Protein AF-W1YMH9-F1 (afdb_monomer_lite)

Structure (mmCIF, N/CA/C/O backbone):
data_AF-W1YMH9-F1
#
_entry.id   AF-W1YMH9-F1
#
loop_
_atom_site.group_PDB
_atom_site.id
_atom_site.type_symbol
_atom_site.label_atom_id
_atom_site.label_alt_id
_atom_site.label_comp_id
_atom_site.label_asym_id
_atom_site.label_entity_id
_atom_site.label_seq_id
_ato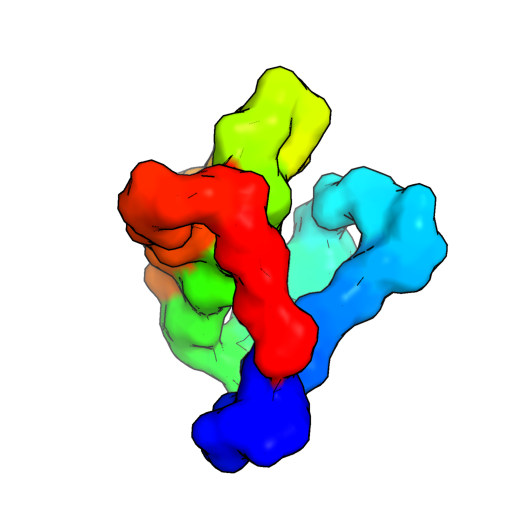m_site.pdbx_PDB_ins_code
_atom_site.Cartn_x
_atom_site.Cartn_y
_atom_site.Cartn_z
_atom_site.occupancy
_atom_site.B_iso_or_equiv
_atom_site.auth_seq_id
_atom_site.auth_comp_id
_atom_site.auth_asym_id
_atom_site.auth_atom_id
_atom_site.pdbx_PDB_model_num
ATOM 1 N N . ALA A 1 1 ? 1.411 -0.623 -15.299 1.00 57.72 1 ALA A N 1
ATOM 2 C CA . ALA A 1 1 ? 0.546 -1.751 -14.872 1.00 57.72 1 ALA A CA 1
ATOM 3 C C . ALA A 1 1 ? -0.809 -1.836 -15.604 1.00 57.72 1 ALA A C 1
ATOM 5 O O . ALA A 1 1 ? -1.153 -2.916 -16.080 1.00 57.72 1 ALA A O 1
ATOM 6 N N . HIS A 1 2 ? -1.582 -0.746 -15.747 1.00 58.84 2 HIS A N 1
ATOM 7 C CA . HIS A 1 2 ? -2.879 -0.773 -16.462 1.00 58.84 2 HIS A CA 1
ATOM 8 C C . HIS A 1 2 ? -2.742 -1.185 -17.939 1.00 58.84 2 HIS A C 1
ATOM 10 O O . HIS A 1 2 ? -3.495 -2.025 -18.429 1.00 58.84 2 HIS A O 1
ATOM 16 N N . ASN A 1 3 ? -1.694 -0.708 -18.615 1.00 54.00 3 ASN A N 1
ATOM 17 C CA . ASN A 1 3 ? -1.395 -1.054 -20.010 1.00 54.00 3 ASN A CA 1
ATOM 18 C C . ASN A 1 3 ? -0.967 -2.520 -20.222 1.00 54.00 3 ASN A C 1
ATOM 20 O O . ASN A 1 3 ? -0.879 -2.975 -21.358 1.00 54.00 3 ASN A O 1
ATOM 24 N N . HIS A 1 4 ? -0.740 -3.265 -19.137 1.00 59.81 4 HIS A N 1
ATOM 25 C CA . HIS A 1 4 ? -0.341 -4.672 -19.142 1.00 59.81 4 HIS A CA 1
ATOM 26 C C . HIS A 1 4 ? -1.481 -5.614 -18.697 1.00 59.81 4 HIS A C 1
ATOM 28 O O . HIS A 1 4 ? -1.238 -6.776 -18.381 1.00 59.81 4 HIS A O 1
ATOM 34 N N . GLY A 1 5 ? -2.732 -5.130 -18.672 1.00 64.38 5 GLY A N 1
ATOM 35 C CA . GLY A 1 5 ? -3.918 -5.940 -18.360 1.00 64.38 5 GLY A CA 1
ATOM 36 C C . GLY A 1 5 ? -4.296 -5.999 -16.876 1.00 64.38 5 GLY A C 1
ATOM 37 O O . GLY A 1 5 ? -5.232 -6.711 -16.521 1.00 64.38 5 GLY A O 1
ATOM 38 N N . VAL A 1 6 ? -3.615 -5.241 -16.008 1.00 71.44 6 VAL A N 1
ATOM 39 C CA . VAL A 1 6 ? -3.973 -5.120 -14.585 1.00 71.44 6 VAL A CA 1
ATOM 40 C C . VAL A 1 6 ? -4.936 -3.947 -14.417 1.00 71.44 6 VAL A C 1
ATOM 42 O O . VAL A 1 6 ? -4.529 -2.790 -14.402 1.00 71.44 6 VAL A O 1
ATOM 45 N N . THR A 1 7 ? -6.232 -4.225 -14.318 1.00 79.19 7 THR A N 1
ATOM 46 C CA . THR A 1 7 ? -7.277 -3.185 -14.286 1.00 79.19 7 THR A CA 1
ATOM 47 C C . THR A 1 7 ? -7.596 -2.676 -12.880 1.00 79.19 7 THR A C 1
ATOM 49 O O . THR A 1 7 ? -8.268 -1.663 -12.725 1.00 79.19 7 THR A O 1
ATOM 52 N N . ASN A 1 8 ? -7.120 -3.362 -11.842 1.00 79.69 8 ASN A N 1
ATOM 53 C CA . ASN A 1 8 ? -7.341 -3.048 -10.430 1.00 79.69 8 ASN A CA 1
ATOM 54 C C . ASN A 1 8 ? -6.147 -2.300 -9.812 1.00 79.69 8 ASN A C 1
ATOM 56 O O . ASN A 1 8 ? -5.674 -2.653 -8.734 1.00 79.69 8 ASN A O 1
ATOM 60 N N . VAL A 1 9 ? -5.643 -1.280 -10.510 1.00 80.94 9 VAL A N 1
ATOM 61 C CA . VAL A 1 9 ? -4.491 -0.479 -10.069 1.00 80.94 9 VAL A CA 1
ATOM 62 C C . VAL A 1 9 ? -4.954 0.912 -9.670 1.00 80.94 9 VAL A C 1
ATOM 64 O O . VAL A 1 9 ? -5.662 1.581 -10.420 1.00 80.94 9 VAL A O 1
ATOM 67 N N . VAL A 1 10 ? -4.511 1.361 -8.501 1.00 81.75 10 VAL A N 1
ATOM 68 C CA . VAL A 1 10 ? -4.715 2.724 -8.010 1.00 81.75 10 VAL A CA 1
ATOM 69 C C . VAL A 1 10 ? -3.384 3.287 -7.520 1.00 81.75 10 VAL A C 1
ATOM 71 O O . VAL A 1 10 ? -2.542 2.542 -7.024 1.00 81.75 10 VAL A O 1
ATOM 74 N N . ALA A 1 11 ? -3.199 4.598 -7.647 1.00 80.06 11 ALA A N 1
ATOM 75 C CA . ALA A 1 11 ? -2.011 5.301 -7.173 1.00 80.06 11 ALA A CA 1
ATOM 76 C C . ALA A 1 11 ? -2.419 6.469 -6.271 1.00 80.06 11 ALA A C 1
ATOM 78 O O . ALA A 1 11 ? -3.443 7.115 -6.511 1.00 80.06 11 ALA A O 1
ATOM 79 N N . SER A 1 12 ? -1.623 6.759 -5.237 1.00 72.19 12 SER A N 1
ATOM 80 C CA . SER A 1 12 ? -1.785 8.001 -4.482 1.00 72.19 12 SER A CA 1
ATOM 81 C C . SER A 1 12 ? -1.251 9.171 -5.311 1.00 72.19 12 SER A C 1
ATOM 83 O O . SER A 1 12 ? -0.185 9.087 -5.917 1.00 72.19 12 SER A O 1
ATOM 85 N N . LEU A 1 13 ? -1.991 10.280 -5.352 1.00 77.81 13 LEU A N 1
ATOM 86 C CA . LEU A 1 13 ? -1.656 11.462 -6.152 1.00 77.81 13 LEU A CA 1
ATOM 87 C C . LEU A 1 13 ? -0.521 12.276 -5.496 1.00 77.81 13 LEU A C 1
ATOM 89 O O . LEU A 1 13 ? -0.740 13.376 -4.998 1.00 77.81 13 LEU A O 1
ATOM 93 N N . GLY A 1 14 ? 0.687 11.713 -5.434 1.00 69.06 14 GLY A N 1
ATOM 94 C CA . GLY A 1 14 ? 1.877 12.384 -4.893 1.00 69.06 14 GLY A CA 1
ATOM 95 C C . GLY A 1 14 ? 1.896 12.551 -3.368 1.00 69.06 14 GLY A C 1
ATOM 96 O O . GLY A 1 14 ? 2.700 13.316 -2.843 1.00 69.06 14 GLY A O 1
ATOM 97 N N . THR A 1 15 ? 1.026 11.848 -2.640 1.00 70.06 15 THR A N 1
ATOM 98 C CA . THR A 1 15 ? 0.961 11.890 -1.172 1.00 70.06 15 THR A CA 1
ATOM 99 C C . THR A 1 15 ? 1.356 10.555 -0.553 1.00 70.06 15 THR A C 1
ATOM 101 O O . THR A 1 15 ? 1.182 9.491 -1.155 1.00 70.06 15 THR A O 1
ATOM 104 N N . ALA A 1 16 ? 1.831 10.601 0.694 1.00 74.75 16 ALA A N 1
ATOM 105 C CA . ALA A 1 16 ? 2.041 9.398 1.489 1.00 74.75 16 ALA A CA 1
ATOM 106 C C . ALA A 1 16 ? 0.723 8.626 1.678 1.00 74.75 16 ALA A C 1
ATOM 108 O O . ALA A 1 16 ? -0.362 9.210 1.749 1.00 74.75 16 ALA A O 1
ATOM 109 N N . TYR A 1 17 ? 0.828 7.303 1.766 1.00 79.69 17 TYR A N 1
ATOM 110 C CA . TYR A 1 17 ? -0.296 6.430 2.078 1.00 79.69 17 TYR A CA 1
ATOM 111 C C . TYR A 1 17 ? -0.825 6.690 3.499 1.00 79.69 17 TYR A C 1
ATOM 113 O O . TYR A 1 17 ? -0.040 6.912 4.422 1.00 79.69 17 TYR A O 1
ATOM 121 N N . THR A 1 18 ? -2.149 6.664 3.683 1.00 82.81 18 THR A N 1
ATOM 122 C CA . THR A 1 18 ? -2.826 6.954 4.960 1.00 82.81 18 THR A CA 1
ATOM 123 C C . THR A 1 18 ? -3.760 5.805 5.348 1.00 82.81 18 THR A C 1
ATOM 125 O O . THR A 1 18 ? -4.111 4.964 4.519 1.00 82.81 18 THR A O 1
ATOM 128 N N . ARG A 1 19 ? -4.207 5.771 6.613 1.00 80.94 19 ARG A N 1
ATOM 129 C CA . ARG A 1 19 ? -5.205 4.777 7.061 1.00 80.94 19 ARG A CA 1
ATOM 130 C C . ARG A 1 19 ? -6.531 4.912 6.325 1.00 80.94 19 ARG A C 1
ATOM 132 O O . ARG A 1 19 ? -7.156 3.897 6.047 1.00 80.94 19 ARG A O 1
ATOM 139 N N . ASP A 1 20 ? -6.930 6.135 5.984 1.00 84.50 20 ASP A N 1
ATOM 140 C CA . ASP A 1 20 ? -8.182 6.383 5.267 1.00 84.50 20 ASP A CA 1
ATOM 141 C C . ASP A 1 20 ? -8.159 5.745 3.875 1.00 84.50 20 ASP A C 1
ATOM 143 O O . ASP A 1 20 ? -9.139 5.117 3.474 1.00 84.50 20 ASP A O 1
ATOM 147 N N . HIS A 1 21 ? -7.017 5.808 3.175 1.00 84.00 21 HIS A N 1
ATOM 148 C CA . HIS A 1 21 ? -6.831 5.068 1.924 1.00 84.00 21 HIS A CA 1
ATOM 149 C C . HIS A 1 21 ? -6.989 3.560 2.146 1.00 84.00 21 HIS A C 1
ATOM 151 O O . HIS A 1 21 ? -7.717 2.907 1.402 1.00 84.00 21 HIS A O 1
ATOM 157 N N . GLY A 1 22 ? -6.379 3.019 3.205 1.00 81.38 22 GLY A N 1
ATOM 158 C CA . GLY A 1 22 ? -6.523 1.609 3.565 1.00 81.38 22 GLY A CA 1
ATOM 159 C C . GLY A 1 22 ? -7.964 1.197 3.826 1.00 81.38 22 GLY A C 1
ATOM 160 O O . GLY A 1 22 ? -8.422 0.211 3.261 1.00 81.38 22 GLY A O 1
ATOM 161 N N . HIS A 1 23 ? -8.713 1.981 4.599 1.00 83.06 23 HIS A N 1
ATOM 162 C CA . HIS A 1 23 ? -10.110 1.678 4.916 1.00 83.06 23 HIS A CA 1
ATOM 163 C C . HIS A 1 23 ? -11.017 1.686 3.681 1.00 83.06 23 HIS A C 1
ATOM 165 O O . HIS A 1 23 ? -11.942 0.881 3.582 1.00 83.06 23 HIS A O 1
ATOM 171 N N . ILE A 1 24 ? -10.752 2.579 2.722 1.00 85.69 24 ILE A N 1
ATOM 172 C CA . ILE A 1 24 ? -11.464 2.592 1.439 1.00 85.69 24 ILE A CA 1
ATOM 173 C C . ILE A 1 24 ? -11.144 1.317 0.654 1.00 85.69 24 ILE A C 1
ATOM 175 O O . ILE A 1 24 ? -12.065 0.647 0.191 1.00 85.69 24 ILE A O 1
ATOM 179 N N . LEU A 1 25 ? -9.865 0.952 0.542 1.00 84.12 25 LEU A N 1
ATOM 180 C CA . LEU A 1 25 ? -9.434 -0.226 -0.214 1.00 84.12 25 LEU A CA 1
ATOM 181 C C . LEU A 1 25 ? -9.947 -1.536 0.396 1.00 84.12 25 LEU A C 1
ATOM 183 O O . LEU A 1 25 ? -10.387 -2.411 -0.343 1.00 84.12 25 LEU A O 1
ATOM 187 N N . MET A 1 26 ? -10.002 -1.630 1.727 1.00 80.19 26 MET A N 1
ATOM 188 C CA . MET A 1 26 ? -10.559 -2.782 2.451 1.00 80.19 26 MET A CA 1
ATOM 189 C C . MET A 1 26 ? -12.036 -3.042 2.150 1.00 80.19 26 MET A C 1
ATOM 191 O O . MET A 1 26 ? -12.522 -4.150 2.342 1.00 80.19 26 MET A O 1
ATOM 195 N N . ARG A 1 27 ? -12.778 -2.024 1.703 1.00 84.19 27 ARG A N 1
ATOM 196 C CA . ARG A 1 27 ? -14.181 -2.181 1.288 1.00 84.19 27 ARG A CA 1
ATOM 197 C C . ARG A 1 27 ? -14.327 -2.606 -0.171 1.00 84.19 27 ARG A C 1
ATOM 199 O O . ARG A 1 27 ? -15.441 -2.903 -0.588 1.00 84.19 27 ARG A O 1
ATOM 206 N N . GLN A 1 28 ? -13.253 -2.539 -0.954 1.00 84.62 28 GLN A N 1
ATOM 207 C CA . GLN A 1 28 ? -13.266 -2.737 -2.406 1.00 84.62 28 GLN A CA 1
ATOM 208 C C . GLN A 1 28 ? -12.543 -4.020 -2.841 1.00 84.62 28 GLN A C 1
ATOM 210 O O . GLN A 1 28 ? -12.799 -4.515 -3.934 1.00 84.62 28 GLN A O 1
ATOM 215 N N . ALA A 1 29 ? -11.651 -4.557 -2.010 1.00 83.62 29 ALA A N 1
ATOM 216 C CA . ALA A 1 29 ? -10.891 -5.778 -2.267 1.00 83.62 29 ALA A CA 1
ATOM 217 C C . ALA A 1 29 ? -10.643 -6.520 -0.950 1.00 83.62 29 ALA A C 1
ATOM 219 O O . ALA A 1 29 ? -10.734 -5.888 0.090 1.00 83.62 29 ALA A O 1
ATOM 220 N N . ASP A 1 30 ? -10.280 -7.807 -1.005 1.00 82.94 30 ASP A N 1
ATOM 221 C CA . ASP A 1 30 ? -9.867 -8.628 0.155 1.00 82.94 30 ASP A CA 1
ATOM 222 C C . ASP A 1 30 ? -8.333 -8.713 0.324 1.00 82.94 30 ASP A C 1
ATOM 224 O O . ASP A 1 30 ? -7.818 -9.154 1.355 1.00 82.94 30 ASP A O 1
ATOM 228 N N . GLU A 1 31 ? -7.593 -8.317 -0.716 1.00 84.38 31 GLU A N 1
ATOM 229 C CA . GLU A 1 31 ? -6.132 -8.341 -0.781 1.00 84.38 31 GLU A CA 1
ATOM 230 C C . GLU A 1 31 ? -5.619 -7.074 -1.476 1.00 84.38 31 GLU A C 1
ATOM 232 O O . GLU A 1 31 ? -6.143 -6.663 -2.512 1.00 84.38 31 GLU A O 1
ATOM 237 N N . ILE A 1 32 ? -4.574 -6.464 -0.914 1.00 84.38 32 ILE A N 1
ATOM 238 C CA . ILE A 1 32 ? -3.880 -5.304 -1.483 1.00 84.38 32 ILE A CA 1
ATOM 239 C C . ILE A 1 32 ? -2.427 -5.696 -1.709 1.00 84.38 32 ILE A C 1
ATOM 241 O O . ILE A 1 32 ? -1.742 -6.182 -0.804 1.00 84.38 32 ILE A O 1
ATOM 245 N N . VAL A 1 33 ? -1.946 -5.427 -2.919 1.00 84.81 33 VAL A N 1
ATOM 246 C CA . VAL A 1 33 ? -0.538 -5.571 -3.281 1.00 84.81 33 VAL A CA 1
ATOM 247 C C . VAL A 1 33 ? 0.059 -4.177 -3.428 1.00 84.81 33 VAL A C 1
ATOM 249 O O . VAL A 1 33 ? -0.344 -3.405 -4.292 1.00 84.81 33 VAL A O 1
ATOM 252 N N . LEU A 1 34 ? 1.017 -3.854 -2.565 1.00 82.00 34 LEU A N 1
ATOM 253 C CA . LEU A 1 34 ? 1.791 -2.624 -2.626 1.00 82.00 34 LEU A CA 1
ATOM 254 C C . LEU A 1 34 ? 2.960 -2.826 -3.594 1.00 82.00 34 LEU A C 1
ATOM 256 O O . LEU A 1 34 ? 3.861 -3.621 -3.320 1.00 82.00 34 LEU A O 1
ATOM 260 N N . ALA A 1 35 ? 2.936 -2.106 -4.711 1.00 78.56 35 ALA A N 1
ATOM 261 C CA . ALA A 1 35 ? 4.057 -1.982 -5.633 1.00 78.56 35 ALA A CA 1
ATOM 262 C C . ALA A 1 35 ? 4.662 -0.585 -5.444 1.00 78.56 35 ALA A C 1
ATOM 264 O O . ALA A 1 35 ? 4.048 0.407 -5.824 1.00 78.56 35 ALA A O 1
ATOM 265 N N . TYR A 1 36 ? 5.812 -0.519 -4.776 1.00 76.06 36 TYR A N 1
ATOM 266 C CA . TYR A 1 36 ? 6.582 0.710 -4.587 1.00 76.06 36 TYR A CA 1
ATOM 267 C C . TYR A 1 36 ? 7.938 0.569 -5.271 1.00 76.06 36 TYR A C 1
ATOM 269 O O . TYR A 1 36 ? 8.484 -0.537 -5.339 1.00 76.06 36 TYR A O 1
ATOM 277 N N . ASP A 1 37 ? 8.510 1.704 -5.666 1.00 69.81 37 ASP A N 1
ATOM 278 C CA . ASP A 1 37 ? 9.892 1.784 -6.112 1.00 69.81 37 ASP A CA 1
ATOM 279 C C . ASP A 1 37 ? 10.851 1.153 -5.095 1.00 69.81 37 ASP A C 1
ATOM 281 O O . ASP A 1 37 ? 10.786 1.383 -3.882 1.00 69.81 37 ASP A O 1
ATOM 285 N N . MET A 1 38 ? 11.810 0.376 -5.594 1.00 65.38 38 MET A N 1
ATOM 286 C CA . MET A 1 38 ? 12.853 -0.248 -4.769 1.00 65.38 38 MET A CA 1
ATOM 287 C C . MET A 1 38 ? 14.005 0.719 -4.456 1.00 65.38 38 MET A C 1
ATOM 289 O O . MET A 1 38 ? 15.152 0.304 -4.267 1.00 65.38 38 MET A O 1
ATOM 293 N N . ASP A 1 39 ? 13.722 2.016 -4.378 1.00 73.94 39 ASP A N 1
ATOM 294 C CA . ASP A 1 39 ? 14.678 3.018 -3.933 1.00 73.94 39 ASP A CA 1
ATOM 295 C C . ASP A 1 39 ? 14.638 3.177 -2.393 1.00 73.94 39 ASP A C 1
ATOM 297 O O . ASP A 1 39 ? 14.052 2.375 -1.652 1.00 73.94 39 ASP A O 1
ATOM 301 N N . GLY A 1 40 ? 15.376 4.146 -1.851 1.00 75.00 40 GLY A N 1
ATOM 302 C CA . GLY A 1 40 ? 15.360 4.406 -0.407 1.00 75.00 40 GLY A CA 1
ATOM 303 C C . GLY A 1 40 ? 14.003 4.912 0.099 1.00 75.00 40 GLY A C 1
ATOM 304 O O . GLY A 1 40 ? 13.612 4.589 1.222 1.00 75.00 40 GLY A O 1
ATOM 305 N N . ALA A 1 41 ? 13.280 5.679 -0.720 1.00 73.44 41 ALA A N 1
ATOM 306 C CA . ALA A 1 41 ? 12.034 6.335 -0.345 1.00 73.44 41 ALA A CA 1
ATOM 307 C C . ALA A 1 41 ? 10.836 5.376 -0.426 1.00 73.44 41 ALA A C 1
ATOM 309 O O . ALA A 1 41 ? 10.042 5.311 0.515 1.00 73.44 41 ALA A O 1
ATOM 310 N N . GLY A 1 42 ? 10.743 4.573 -1.486 1.00 75.19 42 GLY A N 1
ATOM 311 C CA . GLY A 1 42 ? 9.694 3.581 -1.690 1.00 75.19 42 GLY A CA 1
ATOM 312 C C . GLY A 1 42 ? 9.740 2.461 -0.653 1.00 75.19 42 GLY A C 1
ATOM 313 O O . GLY A 1 42 ? 8.698 2.076 -0.124 1.00 75.19 42 GLY A O 1
ATOM 314 N N . ARG A 1 43 ? 10.933 2.037 -0.210 1.00 78.38 43 ARG A N 1
ATOM 315 C CA . ARG A 1 43 ? 11.062 1.098 0.925 1.00 78.38 43 ARG A CA 1
ATOM 316 C C . ARG A 1 43 ? 10.531 1.668 2.239 1.00 78.38 43 ARG A C 1
ATOM 318 O O . ARG A 1 43 ? 9.857 0.954 2.982 1.00 78.38 43 ARG A O 1
ATOM 325 N N . GLN A 1 44 ? 10.791 2.943 2.529 1.00 81.62 44 GLN A N 1
ATOM 326 C CA . GLN A 1 44 ? 10.226 3.593 3.716 1.00 81.62 44 GLN A CA 1
ATOM 327 C C . GLN A 1 44 ? 8.708 3.767 3.601 1.00 81.62 44 GLN A C 1
ATOM 329 O O . GLN A 1 44 ? 7.994 3.573 4.585 1.00 81.62 44 GLN A O 1
ATOM 334 N N . ALA A 1 45 ? 8.206 4.110 2.412 1.00 79.44 45 ALA A N 1
ATOM 335 C CA . ALA A 1 45 ? 6.775 4.216 2.150 1.00 79.44 45 ALA A CA 1
ATOM 336 C C . ALA A 1 45 ? 6.068 2.863 2.331 1.00 79.44 45 ALA A C 1
ATOM 338 O O . ALA A 1 45 ? 5.054 2.800 3.027 1.00 79.44 45 ALA A O 1
ATOM 339 N N . ALA A 1 46 ? 6.649 1.782 1.802 1.00 79.88 46 ALA A N 1
ATOM 340 C CA . ALA A 1 46 ? 6.165 0.417 1.975 1.00 79.88 46 ALA A CA 1
ATOM 341 C C . ALA A 1 46 ? 6.114 0.015 3.453 1.00 79.88 46 ALA A C 1
ATOM 343 O O . ALA A 1 46 ? 5.087 -0.474 3.915 1.00 79.88 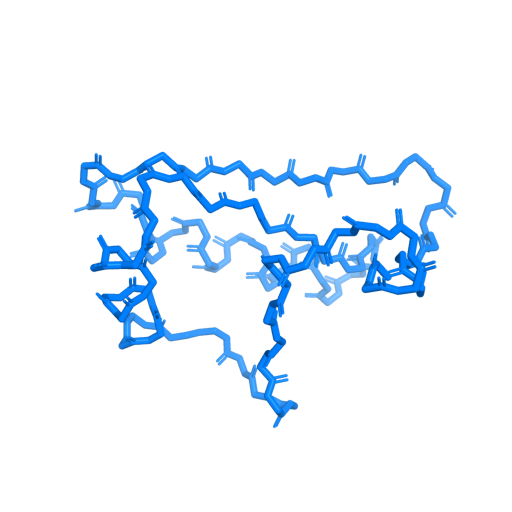46 ALA A O 1
ATOM 344 N N . ALA A 1 47 ? 7.184 0.271 4.213 1.00 82.50 47 ALA A N 1
ATOM 345 C CA . ALA A 1 47 ? 7.234 -0.039 5.640 1.00 82.50 47 ALA A CA 1
ATOM 346 C C . ALA A 1 47 ? 6.132 0.688 6.428 1.00 82.50 47 ALA A C 1
ATOM 348 O O . ALA A 1 47 ? 5.406 0.055 7.191 1.00 82.50 47 ALA A O 1
ATOM 349 N N . ARG A 1 48 ? 5.933 1.991 6.179 1.00 82.81 48 ARG A N 1
ATOM 350 C CA . ARG A 1 48 ? 4.843 2.755 6.810 1.00 82.81 48 ARG A CA 1
ATOM 351 C C . ARG A 1 48 ? 3.470 2.223 6.414 1.00 82.81 48 ARG A C 1
ATOM 353 O O . ARG A 1 48 ? 2.599 2.097 7.265 1.00 82.81 48 ARG A O 1
ATOM 360 N N . ALA A 1 49 ? 3.259 1.911 5.136 1.00 80.25 49 ALA A N 1
ATOM 361 C CA . ALA A 1 49 ? 1.992 1.357 4.671 1.00 80.25 49 ALA A CA 1
ATOM 362 C C . ALA A 1 49 ? 1.693 0.005 5.338 1.00 80.25 49 ALA A C 1
ATOM 364 O O . ALA A 1 49 ? 0.571 -0.213 5.789 1.00 80.25 49 ALA A O 1
ATOM 365 N N . ILE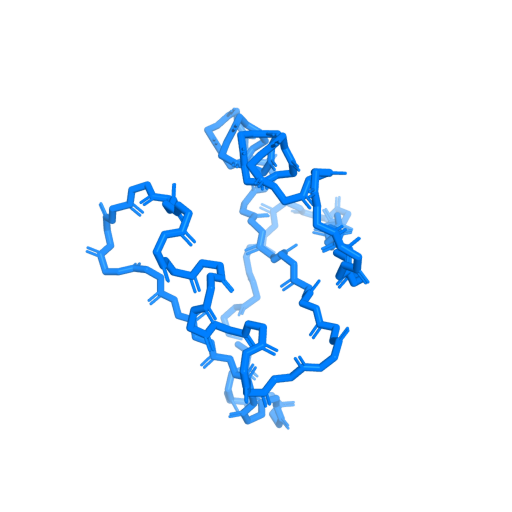 A 1 50 ? 2.702 -0.859 5.483 1.00 81.31 50 ILE A N 1
ATOM 366 C CA . ILE A 1 50 ? 2.587 -2.121 6.220 1.00 81.31 50 ILE A CA 1
ATOM 367 C C . ILE A 1 50 ? 2.231 -1.862 7.687 1.00 81.31 50 ILE A C 1
ATOM 369 O O . ILE A 1 50 ? 1.263 -2.441 8.163 1.00 81.31 50 ILE A O 1
ATOM 373 N N . GLU A 1 51 ? 2.938 -0.983 8.402 1.00 84.31 51 GLU A N 1
ATOM 374 C CA . GLU A 1 51 ? 2.637 -0.667 9.812 1.00 84.31 51 GLU A CA 1
ATOM 375 C C . GLU A 1 51 ? 1.199 -0.166 10.012 1.00 84.31 51 GLU A C 1
ATOM 377 O O . GLU A 1 51 ? 0.524 -0.527 10.980 1.00 84.31 51 GLU A O 1
ATOM 382 N N . LEU A 1 52 ? 0.698 0.648 9.079 1.00 80.56 52 LEU A N 1
ATOM 383 C CA . LEU A 1 52 ? -0.669 1.165 9.126 1.00 80.56 52 LEU A CA 1
ATOM 384 C C . LEU A 1 52 ? -1.723 0.071 8.917 1.00 80.56 52 LEU A C 1
ATOM 386 O O . LEU A 1 52 ? -2.837 0.214 9.418 1.00 80.56 52 LEU A O 1
ATOM 390 N N . LEU A 1 53 ? -1.377 -1.000 8.199 1.00 77.00 53 LEU A N 1
ATOM 391 C CA . LEU A 1 53 ? -2.289 -2.085 7.837 1.00 77.00 53 LEU A CA 1
ATOM 392 C C . LEU A 1 53 ? -2.104 -3.353 8.684 1.00 77.00 53 LEU A C 1
ATOM 394 O O . LEU A 1 53 ? -3.016 -4.169 8.746 1.00 77.00 53 LEU A O 1
ATOM 398 N N . GLN A 1 54 ? -0.981 -3.509 9.389 1.00 73.94 54 GLN A N 1
ATOM 399 C CA . GLN A 1 54 ? -0.687 -4.657 10.261 1.00 73.94 54 GLN A CA 1
ATOM 400 C C . GLN A 1 54 ? -1.729 -4.872 11.366 1.00 73.94 54 GLN A C 1
ATOM 402 O O . GLN A 1 54 ? -1.885 -5.986 11.850 1.00 73.94 54 GLN A O 1
ATOM 407 N N . ASN A 1 55 ? -2.444 -3.816 11.758 1.00 73.06 55 ASN A N 1
ATOM 408 C CA . ASN A 1 55 ? -3.496 -3.874 12.775 1.00 73.06 55 ASN A CA 1
ATOM 409 C C . ASN A 1 55 ? -4.894 -4.121 12.184 1.00 73.06 55 ASN A C 1
ATOM 411 O O . ASN A 1 55 ? -5.896 -3.860 12.847 1.00 73.06 55 ASN A O 1
ATOM 415 N N . THR A 1 56 ? -4.975 -4.565 10.931 1.00 72.75 56 THR A N 1
ATOM 416 C CA . THR A 1 56 ? -6.236 -4.886 10.256 1.00 72.75 56 THR A CA 1
ATOM 417 C C . THR A 1 56 ? -6.239 -6.350 9.840 1.00 72.75 56 THR A C 1
ATOM 419 O O . THR A 1 56 ? -5.188 -6.890 9.507 1.00 72.75 56 THR A O 1
ATOM 422 N N . ASP A 1 57 ? -7.412 -6.988 9.807 1.00 75.56 57 ASP A N 1
ATOM 423 C CA . ASP A 1 57 ? -7.583 -8.388 9.364 1.00 75.56 57 ASP A CA 1
ATOM 424 C C . ASP A 1 57 ? -7.393 -8.571 7.844 1.00 75.56 57 ASP A C 1
ATOM 426 O O . ASP A 1 57 ? -7.881 -9.518 7.225 1.00 75.56 57 ASP A O 1
ATOM 430 N N . PHE A 1 58 ? -6.699 -7.630 7.214 1.00 76.69 58 PHE A N 1
ATOM 431 C CA . PHE A 1 58 ? -6.621 -7.478 5.783 1.00 76.69 58 PHE A CA 1
ATOM 432 C C . PHE A 1 58 ? -5.327 -8.055 5.216 1.00 76.69 58 PHE A C 1
ATOM 434 O O . PHE A 1 58 ? -4.242 -7.857 5.769 1.00 76.69 58 PHE A O 1
ATOM 441 N N . LYS A 1 59 ? -5.407 -8.739 4.069 1.00 81.31 59 LYS A N 1
ATOM 442 C CA . LYS A 1 59 ? -4.216 -9.309 3.432 1.00 81.31 59 LYS A CA 1
ATOM 443 C C . LYS A 1 59 ? -3.445 -8.231 2.683 1.00 81.31 59 LYS A C 1
ATOM 445 O O . LYS A 1 59 ? -3.894 -7.715 1.662 1.00 81.31 59 LYS A O 1
ATOM 450 N N . VAL A 1 60 ? -2.245 -7.934 3.171 1.00 80.88 60 VAL A N 1
ATOM 451 C CA . VAL A 1 60 ? -1.317 -6.996 2.533 1.00 80.88 60 VAL A CA 1
ATOM 452 C C . VAL A 1 60 ? -0.081 -7.739 2.067 1.00 80.88 60 VAL A C 1
ATOM 454 O O . VAL A 1 60 ? 0.541 -8.480 2.829 1.00 80.88 60 VAL A O 1
ATOM 457 N N . ARG A 1 61 ? 0.299 -7.519 0.810 1.00 82.94 61 ARG A N 1
ATOM 458 C CA . ARG A 1 61 ? 1.537 -8.041 0.230 1.00 82.94 61 ARG A CA 1
ATOM 459 C C . ARG A 1 61 ? 2.347 -6.903 -0.351 1.00 82.94 61 ARG A C 1
ATOM 461 O O . ARG A 1 61 ? 1.792 -5.935 -0.857 1.00 82.94 61 ARG A O 1
ATOM 468 N N . VAL A 1 62 ? 3.663 -7.042 -0.304 1.00 77.50 62 VAL A N 1
ATOM 469 C CA . VAL A 1 62 ? 4.584 -6.115 -0.960 1.00 77.50 62 VAL A CA 1
ATOM 470 C C . VAL A 1 62 ? 5.200 -6.825 -2.149 1.00 77.50 62 VAL A C 1
ATOM 472 O O . VAL A 1 62 ? 5.746 -7.921 -2.007 1.00 77.50 62 VAL A O 1
ATOM 475 N N . LEU A 1 63 ? 5.096 -6.207 -3.319 1.00 77.25 63 LEU A N 1
ATOM 476 C CA . LEU A 1 63 ? 5.782 -6.661 -4.513 1.00 77.25 63 LEU A CA 1
ATOM 477 C C . LEU A 1 63 ? 7.193 -6.070 -4.505 1.00 77.25 63 LEU A C 1
ATOM 479 O O . LEU A 1 63 ? 7.375 -4.878 -4.732 1.00 77.25 63 LEU A O 1
ATOM 483 N N . ALA A 1 64 ? 8.190 -6.910 -4.238 1.00 67.75 64 ALA A N 1
ATOM 484 C CA . ALA A 1 64 ? 9.586 -6.547 -4.430 1.00 67.75 64 ALA A CA 1
ATOM 485 C C . ALA A 1 64 ? 9.981 -6.881 -5.871 1.00 67.75 64 ALA A C 1
ATOM 487 O O . ALA A 1 64 ? 10.030 -8.057 -6.237 1.00 67.75 64 ALA A O 1
ATOM 488 N N . MET A 1 65 ? 10.245 -5.864 -6.694 1.00 64.75 65 MET A N 1
ATOM 489 C CA . MET A 1 65 ? 10.733 -6.094 -8.052 1.00 64.75 65 MET A CA 1
ATOM 490 C C . MET A 1 65 ? 12.264 -6.219 -8.074 1.00 64.75 65 MET A C 1
ATOM 492 O O . MET A 1 65 ? 12.949 -5.362 -7.515 1.00 64.75 65 MET A O 1
ATOM 496 N N . PRO A 1 66 ? 12.818 -7.272 -8.702 1.00 57.06 66 PRO A N 1
ATOM 497 C CA . PRO A 1 66 ? 14.250 -7.569 -8.646 1.00 57.06 66 PRO A CA 1
ATOM 498 C C . PRO A 1 66 ? 15.140 -6.521 -9.337 1.00 57.06 66 PRO A C 1
ATOM 500 O O . PRO A 1 66 ? 16.263 -6.317 -8.888 1.00 57.06 66 PRO A O 1
ATOM 503 N N . ASP A 1 67 ? 14.637 -5.810 -10.353 1.00 59.69 67 ASP A N 1
ATOM 504 C CA . ASP A 1 67 ? 15.447 -4.898 -11.183 1.00 59.69 67 ASP A CA 1
ATOM 505 C C . ASP A 1 67 ? 15.262 -3.406 -10.864 1.00 59.69 67 ASP A C 1
ATOM 507 O O . ASP A 1 67 ? 15.726 -2.538 -11.602 1.00 59.69 67 ASP A O 1
ATOM 511 N N . GLY A 1 68 ? 14.583 -3.085 -9.758 1.00 53.59 68 GLY A N 1
ATOM 512 C CA . GLY A 1 68 ? 14.458 -1.710 -9.265 1.00 53.59 68 GLY A CA 1
ATOM 513 C C . GLY A 1 68 ? 13.780 -0.723 -10.217 1.00 53.59 68 GLY A C 1
ATOM 514 O O . GLY A 1 68 ? 14.018 0.477 -10.113 1.00 53.59 68 GLY A O 1
ATOM 515 N N . LYS A 1 69 ? 12.957 -1.220 -11.143 1.00 52.06 69 LYS A N 1
ATOM 516 C CA . LYS A 1 69 ? 12.264 -0.410 -12.141 1.00 52.06 69 LYS A CA 1
ATOM 517 C C . LYS A 1 69 ? 10.762 -0.569 -11.978 1.00 52.06 69 LYS A C 1
ATOM 519 O O . LYS A 1 69 ? 10.285 -1.699 -12.019 1.00 52.06 69 LYS A O 1
ATOM 524 N N . ASP A 1 70 ? 10.071 0.545 -11.774 1.00 55.06 70 ASP A N 1
ATOM 525 C CA . ASP A 1 70 ? 8.627 0.618 -11.551 1.00 55.06 70 ASP A CA 1
ATOM 526 C C . ASP A 1 70 ? 7.816 -0.003 -12.712 1.00 55.06 70 ASP A C 1
ATOM 528 O O . ASP A 1 70 ? 8.278 -0.000 -13.862 1.00 55.06 70 ASP A O 1
ATOM 532 N N . PRO A 1 71 ? 6.620 -0.572 -12.452 1.00 53.66 71 PRO A N 1
ATOM 533 C CA . PRO A 1 71 ? 5.838 -1.265 -13.460 1.00 53.66 71 PRO A CA 1
ATOM 534 C C . PRO A 1 71 ? 4.920 -0.263 -14.169 1.00 53.66 71 PRO A C 1
ATOM 536 O O . PRO A 1 71 ? 3.727 -0.184 -13.856 1.00 53.66 71 PRO A O 1
ATOM 539 N N . ASP A 1 72 ? 5.457 0.488 -15.131 1.00 55.03 72 ASP A N 1
ATOM 540 C CA . ASP A 1 72 ? 4.662 1.328 -16.050 1.00 55.03 72 ASP A CA 1
ATOM 541 C C . ASP A 1 72 ? 3.647 0.512 -16.889 1.00 55.03 72 ASP A C 1
ATOM 543 O O . ASP A 1 72 ? 3.817 -0.711 -17.125 1.00 55.03 72 ASP A O 1
#

pLDDT: mean 74.93, std 9.49, range [52.06, 85.69]

InterPro domains:
  IPR006171 TOPRIM domain [PS50880] (1-68)
  IPR006171 TOPRIM domain [SM00493] (1-58)
  IPR034151 Bacterial DnaG primase, TOPRIM domain [cd03364] (1-63)
  IPR050219 DnaG Primase [PTHR30313] (2-72)

Sequence (72 aa):
AHNHGVTNVVASLGTAYTRDHGHILMRQADEIVLAYDMDGAGRQAAARAIELLQNTDFKVRVLAMPDGKDPD

Radius of gyration: 12.13 Å; chains: 1; bounding box: 30×22×33 Å

Organism: NCBI:txid408170

Secondary structure (DSSP, 8-state):
-GGGT--S----SSS---HHHHHHHHTT-SEEEEE--SSHHHHHHHHHHHHHHTTSS-EEEEE--TT-----

Foldseek 3Di:
DVVVVPVPDDDDPPDQDDLVNVVVVVVVDQEDEDEFFPDPVRVVS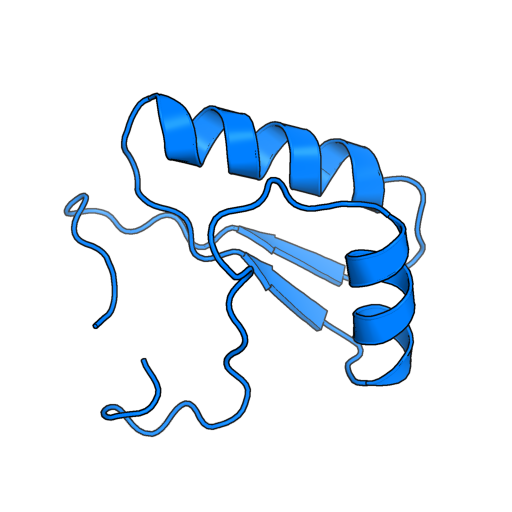VVVVCVSPVPDPGHYHYDDDPPRDGDD

=== Feature glossary ===
A reading guide for the features in this record.

Start from the sequence.

  · Sequence gives the chain of amino acids in standard one-letter code (A=alanine, C=cysteine, …, Y=tyrosine), read N→C. It is the only feature that is directly encoded by the gene; all structural features are derived from the folded form of this sequence.

Fold it, and you get atomic coordinates and the backbone conformation that goes with them.

  · The mmCIF table is the protein's shape written out atom by atom. For each backbone N, Cα, C, and carbonyl O, it records an (x, y, z) coordinate triple in Å plus the residue type, chain letter, and residue number.

  · Backbone dihedral angles. Every residue except chain termini has a φ (preceding-C → N → Cα → C) and a ψ (N → Cα → C → next-N). They are reported in degrees following the IUPAC sign convention. Secondary structure is essentially a stateme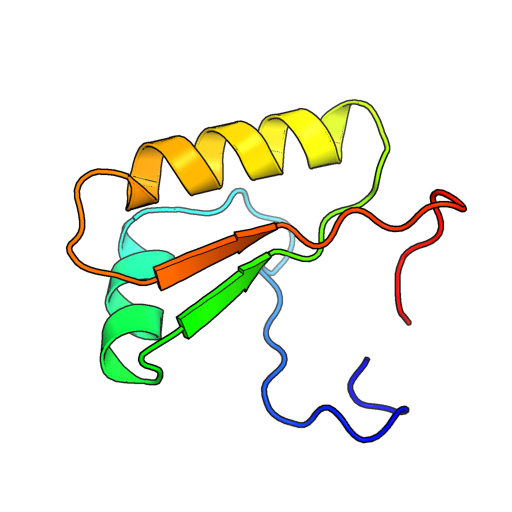nt about which (φ, ψ) basin each residue occupies.

  · DSSP 8-state secondary structure assigns each residue one of H (α-helix), G (3₁₀-helix), I (π-helix), E (extended β-strand), B (isolated β-bridge), T (hydrogen-bonded turn), S (bend), or '-' (coil). The assignment is computed from backbone hydrogen-bond geometry via the Kabsch–Sander algorithm.

  · P-SEA three-state annotation labels each residue as helix, strand, or coil based purely on the geometry of the Cα trace. It serves as a fallback when the full backbone (and thus DSSP) is unavailable.

Summarize the fold with a handful of shape descriptors and a per-residue structural alphabet.

  · Radius of gyration (Rg) is the root-mean-square distance of Cα atoms from their centroid — a single number for overall size and compactness. A globular domain of N residues has Rg ≈ 2.2·N^0.38 Å; an extended or disordered chain has a much larger Rg. The Cα contact count is the number of residue pairs whose Cα atoms are within 8 Å and are more than four positions apart in sequence — a standard proxy for tertiary packing density. The bounding box is the smallest axis-aligned box enclosing all Cα atoms.

  · Foldseek's 3Di representation compresses backbone geometry into a per-residue letter drawn from a learned twenty-state alphabet. It captures the tertiary interaction pattern around each residue — which residues are packed against it in space, regardless of where they are in sequence.

  · Accessible surface area quantifies burial. A residue with SASA near zero is packed into the hydrophobic core; one with SASA >100 Å² sits on the surface. Computed here via the Shrake–Rupley numerical algorithm with a 1.4 Å probe.

Ask how reliable the model is.

  · For AlphaFold models, the B-factor field carries pLDDT — the model's own estimate of local accuracy on a 0–100 scale. Regions with pLDDT<50 should be treated as essentially unmodeled; they often correspond to intrinsically disordered segments.

  · For experimental (PDB) structures, the B-factor (temperature factor) quantifies the positional spread of each atom in the crystal — a combination of thermal vibration and static disorder — in units of Å². High B-factors mark flexible loops or poorly resolved regions; low B-factors mark the rigid, well-ordered core.

  · PAE(i, j) answers: if I align the predicted and true structures on residue i, how far off (in Å) do I expect residue j to be? A block-diagonal PAE matrix with low values on the blocks and high values off-diagonal is the signature of a multi-domain protein with confidently predicted domains but uncertain inter-domain orientation.

Place it in context: what it resembles, what it is annotated as, and how it looks.

  · Structural nearest neighbors (via Foldseek easy-search vs the PDB). Reported per hit: target PDB id, E-value, and alignment TM-score. A TM-score above ~0.5 is the conventional threshold for 'same fold'.

  · Functional annotations link the protein to curated databases. InterPro entries identify conserved domains and families by matching the sequence against member-database signatures (Pfam, PROSITE, CDD, …). Gene Ontology (GO) terms describe molecular function, biological process, and cellular component in a controlled vocabulary. CATH places the structure in a hierarchical fold classificat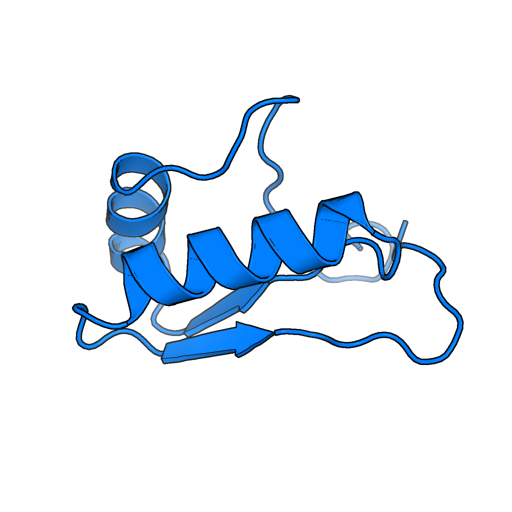ion (Class/Architecture/Topology/Homologous-superfamily). The organism is the source species.

  · Plot images: a contact map (which residues are close in 3D, as an N×N binary image), a Ramachandran scatter (backbone torsion angles, revealing secondary-structure composition at a glance), and — for AlphaFold structures — a PAE heatmap (pairwise prediction confidence).

  · Structure images are PyMOL renders from six orthogonal camera directions. Cartoon representation draws helices as coils and strands as arrows; sticks shows the backbone as bonds; surface shows the solvent-excluded envelope. Rainbow coloring maps sequence position to hue (blue→red, N→C); chain coloring assigns a distinct color per polypeptide.